Protein AF-A0AAE4RBV3-F1 (afdb_monomer)

Foldseek 3Di:
DDPDDDPPQLVVQDDPLLLLLLVCLLVPDDLVRSCVLSVHDSVVSVVSVVVSCVSSVHDDSVSSNVSCVVPDPDPPPPSVVSVVVDDDDD

Secondary structure (DSSP, 8-state):
--TTPPPPPGGGGS-HHHHHHHHHHHTT--HHHHHHHHT--HHHHHHHHHHHHHHHT-SSHHHHHHHHHHT-SS--HHHHHHHHT-----

Nearest PDB structures (foldseek):
  7ve5-assembly1_B  TM=9.579E-01  e=1.500E-03  Staphylococcus aureus
  4gvp-assembly1_A  TM=9.599E-01  e=3.588E-03  Staphylococcus aureus subsp. aureus Mu50
  3p7n-assembly2_B  TM=9.223E-01  e=6.188E-03  Erythrobacter litoralis HTCC2594
  1je8-assembly2_E  TM=9.621E-01  e=8.583E-03  Escherichia coli
  1p4w-assembly1_A  TM=7.705E-01  e=1.067E-02  Erwinia amylovora

Solvent-accessible surface area (backbone atoms only — not comparable to full-atom values): 5586 Å² total; per-residue (Å²): 137,75,90,84,68,75,75,79,53,69,60,81,79,42,56,72,72,52,41,56,49,52,50,40,47,46,75,65,45,51,59,64,54,46,10,62,76,70,74,45,56,52,71,55,39,54,54,47,51,57,49,49,32,61,72,64,70,35,92,46,71,69,54,47,24,51,61,49,56,77,73,45,90,78,83,70,58,67,64,49,59,48,47,77,74,60,80,78,88,132

pLDDT: mean 79.03, std 17.78, range [36.34, 96.31]

InterPro domains:
  IPR000792 Transcription regulator LuxR, C-terminal [PF00196] (13-67)
  IPR000792 Transcription regulator LuxR, C-terminal [PR00038] (14-28)
  IPR000792 Transcription regulator LuxR, C-terminal [PR00038] (28-44)
  IPR000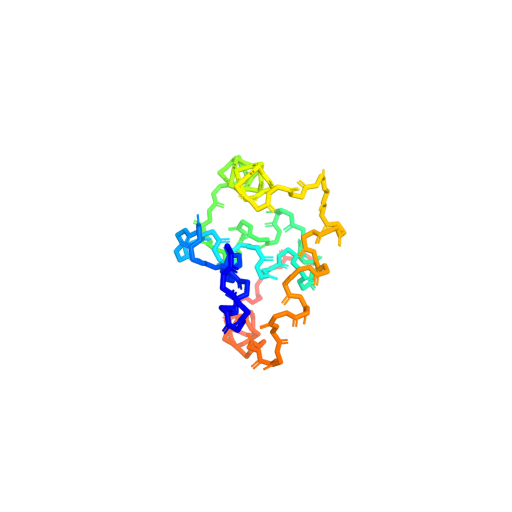792 Transcription regulator LuxR, C-terminal [PR00038] (44-56)
  IPR000792 Transcription regulator LuxR, C-terminal [PS50043] (7-72)
  IPR000792 Transcription regulator LuxR, C-terminal [SM00421] (11-68)
  IPR000792 Transcription regulator LuxR, C-terminal [cd06170] (14-68)
  IPR016032 Signal transduction response regulator, C-terminal effector [SSF46894] (5-68)
  IPR036388 Winged helix-like DNA-binding domain superfamily [G3DSA:1.10.10.10] (4-69)
  IPR039420 Transcriptional regulatory protein WalR-like [PTHR43214] (12-68)

Organism: NCBI:txid89053

Radius of gyration: 13.99 Å; Cα contacts (8 Å, |Δi|>4): 61; chains: 1; bounding box: 41×28×39 Å

Sequence (90 aa):
MLPGQPLPSWREYLSLRQIELAELVADGHTNEETASILNLRLKTVKKYVSRVLATTRVRNRAELVKIVCVGSRSTTALWVLRLMRSKPPV

Mean predicted aligned error: 8.14 Å

Structure (mmCIF, N/CA/C/O backbone):
data_AF-A0AAE4RBV3-F1
#
_entry.id   AF-A0AAE4RBV3-F1
#
loop_
_atom_site.group_PDB
_atom_site.id
_atom_site.type_symbol
_atom_site.label_atom_id
_atom_site.label_alt_id
_atom_site.label_comp_id
_atom_site.label_asym_id
_atom_site.label_entity_id
_atom_site.label_seq_id
_atom_site.pdbx_PDB_ins_code
_atom_site.Cartn_x
_atom_site.Cartn_y
_atom_site.Cartn_z
_atom_site.occupancy
_atom_site.B_iso_or_equiv
_atom_site.auth_seq_id
_atom_site.auth_comp_id
_atom_site.auth_asym_id
_atom_site.auth_atom_id
_atom_site.pdbx_PDB_model_num
ATOM 1 N N . MET A 1 1 ? 22.138 -3.217 -21.844 1.00 43.88 1 MET A N 1
ATOM 2 C CA . MET A 1 1 ? 21.212 -3.909 -20.917 1.00 43.88 1 MET A CA 1
ATOM 3 C C . MET A 1 1 ? 21.681 -5.347 -20.788 1.00 43.88 1 MET A C 1
ATOM 5 O O . MET A 1 1 ? 21.841 -5.987 -21.817 1.00 43.88 1 MET A O 1
ATOM 9 N N . LEU A 1 2 ? 21.985 -5.814 -19.575 1.00 41.88 2 LEU A N 1
ATOM 10 C CA . LEU A 1 2 ? 22.464 -7.182 -19.337 1.00 41.88 2 LEU A CA 1
ATOM 11 C C . LEU A 1 2 ? 21.268 -8.138 -19.149 1.00 41.88 2 LEU A C 1
ATOM 13 O O . LEU A 1 2 ? 20.342 -7.787 -18.414 1.00 41.88 2 LEU A O 1
ATOM 17 N N . PRO A 1 3 ? 21.270 -9.328 -19.773 1.00 45.38 3 PRO A N 1
ATOM 18 C CA . PRO A 1 3 ? 20.290 -10.372 -19.493 1.00 45.38 3 PRO A CA 1
ATOM 19 C C . PRO A 1 3 ? 20.553 -10.962 -18.098 1.00 45.38 3 PRO A C 1
ATOM 21 O O . PRO A 1 3 ? 21.683 -11.325 -17.784 1.00 45.38 3 PRO A O 1
ATOM 24 N N . GLY A 1 4 ? 19.522 -11.046 -17.251 1.00 55.19 4 GLY A N 1
ATOM 25 C CA . GLY A 1 4 ? 19.601 -11.728 -15.949 1.00 55.19 4 GLY A CA 1
ATOM 26 C C . GLY A 1 4 ? 19.602 -10.841 -14.701 1.00 55.19 4 GLY A C 1
ATOM 27 O O . GLY A 1 4 ? 19.699 -11.371 -13.598 1.00 55.19 4 GLY A O 1
ATOM 28 N N . GLN A 1 5 ? 19.450 -9.519 -14.823 1.00 49.62 5 GLN A N 1
ATOM 29 C CA . GLN A 1 5 ? 19.074 -8.717 -13.654 1.00 49.62 5 GLN A CA 1
ATOM 30 C C . GLN A 1 5 ? 17.594 -8.995 -13.342 1.00 49.62 5 GLN A C 1
ATOM 32 O O . GLN A 1 5 ? 16.762 -8.769 -14.230 1.00 49.62 5 GLN A O 1
ATOM 37 N N . PRO A 1 6 ? 17.231 -9.498 -12.141 1.00 55.34 6 PRO A N 1
ATOM 38 C CA . PRO A 1 6 ? 15.834 -9.493 -11.734 1.00 55.34 6 PRO A CA 1
ATOM 39 C C . PRO A 1 6 ? 15.345 -8.053 -11.863 1.00 55.34 6 PRO A C 1
ATOM 41 O O . PRO A 1 6 ? 16.044 -7.124 -11.455 1.00 55.34 6 PRO A O 1
ATOM 44 N N . LEU A 1 7 ? 14.188 -7.860 -12.505 1.00 49.88 7 LEU A N 1
ATOM 45 C CA . LEU A 1 7 ? 13.556 -6.545 -12.537 1.00 49.88 7 LEU A CA 1
ATOM 46 C C . LEU A 1 7 ? 13.534 -6.035 -11.093 1.00 49.88 7 LEU A C 1
ATOM 48 O O . LEU A 1 7 ? 13.045 -6.783 -10.238 1.00 49.88 7 LEU A O 1
ATOM 52 N N . PRO A 1 8 ? 14.093 -4.841 -10.817 1.00 58.78 8 PRO A N 1
ATOM 53 C CA . PRO A 1 8 ? 14.175 -4.326 -9.463 1.00 58.78 8 PRO A CA 1
ATOM 54 C C . PRO A 1 8 ? 12.778 -4.401 -8.880 1.00 58.78 8 PRO A C 1
ATOM 56 O O . PRO A 1 8 ? 11.799 -3.918 -9.468 1.00 58.78 8 PRO A O 1
ATOM 59 N N . SER A 1 9 ? 12.672 -5.150 -7.791 1.00 77.12 9 SER A N 1
ATOM 60 C CA . SER A 1 9 ? 11.378 -5.431 -7.203 1.00 77.12 9 SER A CA 1
ATOM 61 C C . SER A 1 9 ? 10.792 -4.088 -6.781 1.00 77.12 9 SER A C 1
ATOM 63 O O . SER A 1 9 ? 11.501 -3.233 -6.262 1.00 77.12 9 SER A O 1
ATOM 65 N N . TRP A 1 10 ? 9.501 -3.852 -7.011 1.00 84.62 10 TRP A N 1
ATOM 66 C CA . TRP A 1 10 ? 8.833 -2.596 -6.630 1.00 84.62 10 TRP A CA 1
ATOM 67 C C . TRP A 1 10 ? 9.111 -2.183 -5.166 1.00 84.62 10 TRP A C 1
ATOM 69 O O . TRP A 1 10 ? 9.031 -1.001 -4.836 1.00 84.62 10 TRP A O 1
ATOM 79 N N . ARG A 1 11 ? 9.482 -3.149 -4.312 1.00 87.25 11 ARG A N 1
ATOM 80 C CA . ARG A 1 11 ? 9.949 -2.974 -2.932 1.00 87.25 11 ARG A CA 1
ATOM 81 C C . ARG A 1 11 ? 11.219 -2.122 -2.812 1.00 87.25 11 ARG A C 1
ATOM 83 O O . ARG A 1 11 ? 11.301 -1.331 -1.885 1.00 87.25 11 ARG A O 1
ATOM 90 N N . GLU A 1 12 ? 12.170 -2.216 -3.737 1.00 86.31 12 GLU A N 1
ATOM 91 C CA . GLU A 1 12 ? 13.441 -1.465 -3.695 1.00 86.31 12 GLU A CA 1
ATOM 92 C C . GLU A 1 12 ? 13.249 0.050 -3.813 1.00 86.31 12 GLU A C 1
ATOM 94 O O . GLU A 1 12 ? 14.081 0.830 -3.354 1.00 86.31 12 GLU A O 1
ATOM 99 N N . TYR A 1 13 ? 12.131 0.479 -4.397 1.00 86.62 13 TYR A N 1
ATOM 100 C CA . TYR A 1 13 ? 11.813 1.892 -4.583 1.00 86.62 13 TYR A CA 1
ATOM 101 C C . TYR A 1 13 ? 10.915 2.464 -3.482 1.00 86.62 13 TYR A C 1
ATOM 103 O O . TYR A 1 13 ? 10.594 3.654 -3.504 1.00 86.62 13 TYR A O 1
ATOM 111 N N . LEU A 1 14 ? 10.483 1.640 -2.526 1.00 89.69 14 LEU A N 1
ATOM 112 C CA . LEU A 1 14 ? 9.549 2.026 -1.477 1.00 89.69 14 LEU A CA 1
ATOM 113 C C . LEU A 1 14 ? 10.193 1.923 -0.0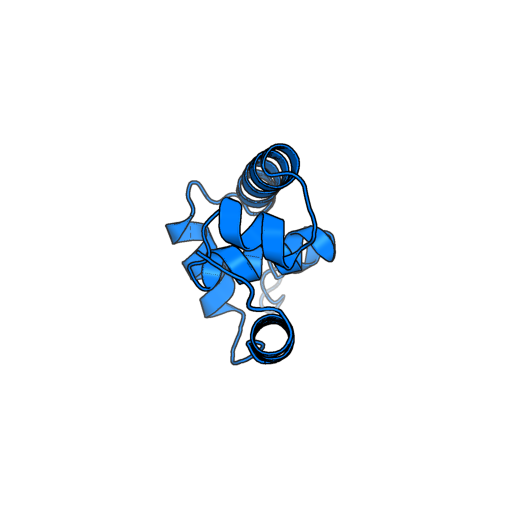94 1.00 89.69 14 LEU A C 1
ATOM 115 O O . LEU A 1 14 ? 10.951 1.009 0.210 1.00 89.69 14 LEU A O 1
ATOM 119 N N . SER A 1 15 ? 9.832 2.850 0.791 1.00 91.00 15 SER A N 1
ATOM 120 C CA . SER A 1 15 ? 10.132 2.696 2.218 1.00 91.00 15 SER A CA 1
ATOM 121 C C . SER A 1 15 ? 9.348 1.528 2.825 1.00 91.00 15 SER A C 1
ATOM 123 O O . SER A 1 15 ? 8.266 1.189 2.347 1.00 91.00 15 SER A O 1
ATOM 125 N N . LEU A 1 16 ? 9.822 0.983 3.951 1.00 88.62 16 LEU A N 1
ATOM 126 C CA . LEU A 1 16 ? 9.144 -0.104 4.676 1.00 88.62 16 LEU A CA 1
ATOM 127 C C . LEU A 1 16 ? 7.651 0.178 4.922 1.00 88.62 16 LEU A C 1
ATOM 129 O O . LEU A 1 16 ? 6.808 -0.669 4.654 1.00 88.62 16 LEU A O 1
ATOM 133 N N . ARG A 1 17 ? 7.300 1.404 5.332 1.00 89.81 17 ARG A N 1
ATOM 134 C CA . ARG A 1 17 ? 5.897 1.804 5.550 1.00 89.81 17 ARG A CA 1
ATOM 135 C C . ARG A 1 17 ? 5.059 1.836 4.275 1.00 89.81 17 ARG A C 1
ATOM 137 O O . ARG A 1 17 ? 3.856 1.602 4.317 1.00 89.81 17 ARG A O 1
ATOM 144 N N . GLN A 1 18 ? 5.673 2.168 3.144 1.00 92.50 18 GLN A N 1
ATOM 145 C CA . GLN A 1 18 ? 5.000 2.146 1.849 1.00 92.50 18 GLN A CA 1
ATOM 146 C C . GLN A 1 18 ? 4.850 0.721 1.319 1.00 92.50 18 GLN A C 1
ATOM 148 O O . GLN A 1 18 ? 3.852 0.453 0.659 1.00 92.50 18 GLN A O 1
ATOM 153 N N . ILE A 1 19 ? 5.795 -0.173 1.628 1.00 91.62 19 ILE A N 1
ATOM 154 C CA . ILE A 1 19 ? 5.689 -1.605 1.330 1.00 91.62 19 ILE A CA 1
ATOM 155 C C . ILE A 1 19 ? 4.513 -2.202 2.106 1.00 91.62 19 ILE A C 1
ATOM 157 O O . ILE A 1 19 ? 3.610 -2.733 1.473 1.00 91.62 19 ILE A O 1
ATOM 161 N N . GLU A 1 20 ? 4.454 -2.012 3.430 1.00 90.81 20 GLU A N 1
ATOM 162 C CA . GLU A 1 20 ? 3.335 -2.479 4.271 1.00 90.81 20 GLU A CA 1
ATOM 163 C C . GLU A 1 20 ? 1.973 -2.011 3.725 1.00 90.81 20 GLU A C 1
ATOM 165 O O . GLU A 1 20 ? 1.019 -2.781 3.630 1.00 90.81 20 GLU A O 1
ATOM 170 N N . LEU A 1 21 ? 1.883 -0.741 3.316 1.00 93.25 21 LEU A N 1
ATOM 171 C CA . LEU A 1 21 ? 0.674 -0.179 2.717 1.00 93.25 21 LEU A CA 1
ATOM 172 C C . LEU A 1 21 ? 0.356 -0.775 1.339 1.00 93.25 21 LEU A C 1
ATOM 174 O O . LEU A 1 21 ? -0.805 -1.067 1.063 1.00 93.25 21 LEU A O 1
ATOM 178 N N . ALA A 1 22 ? 1.353 -0.937 0.467 1.00 91.44 22 ALA A N 1
ATOM 179 C CA . ALA A 1 22 ? 1.166 -1.510 -0.866 1.00 91.44 22 ALA A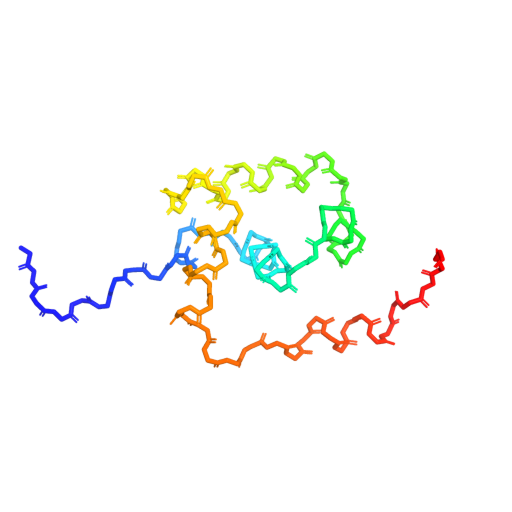 CA 1
ATOM 180 C C . ALA A 1 22 ? 0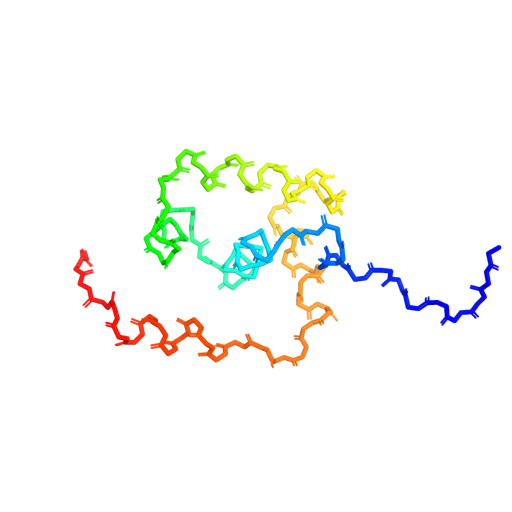.682 -2.960 -0.786 1.00 91.44 22 ALA A C 1
ATOM 182 O O . ALA A 1 22 ? -0.213 -3.352 -1.532 1.00 91.44 22 ALA A O 1
ATOM 183 N N . GLU A 1 23 ? 1.239 -3.721 0.152 1.00 90.06 23 GLU A N 1
ATOM 184 C CA . GLU A 1 23 ? 0.812 -5.075 0.455 1.00 90.06 23 GLU A CA 1
ATOM 185 C C . GLU A 1 23 ? -0.655 -5.055 0.939 1.00 90.06 23 GLU A C 1
ATOM 187 O O . GLU A 1 23 ? -1.477 -5.769 0.371 1.00 90.06 23 GLU A O 1
ATOM 192 N N . LEU A 1 24 ? -1.043 -4.185 1.888 1.00 90.44 24 LEU A N 1
ATOM 193 C CA . LEU A 1 24 ? -2.405 -4.199 2.464 1.00 90.44 24 LEU A CA 1
ATOM 194 C C . LEU A 1 24 ? -3.455 -3.894 1.398 1.00 90.44 24 LEU A C 1
ATOM 196 O O . LEU A 1 24 ? -4.528 -4.499 1.346 1.00 90.44 24 LEU A O 1
ATOM 200 N N . VAL A 1 25 ? -3.109 -2.961 0.514 1.00 90.38 25 VAL A N 1
ATOM 201 C CA . VAL A 1 25 ? -3.913 -2.584 -0.642 1.00 90.38 25 VAL A CA 1
ATOM 202 C C . VAL A 1 25 ? -4.007 -3.733 -1.651 1.00 90.38 25 VAL A C 1
ATOM 204 O O . VAL A 1 25 ? -5.089 -3.953 -2.205 1.00 90.38 25 VAL A O 1
ATOM 207 N N . ALA A 1 26 ? -2.920 -4.471 -1.888 1.00 89.38 26 ALA A N 1
ATOM 208 C CA . ALA A 1 26 ? -2.931 -5.644 -2.760 1.00 89.38 26 ALA A CA 1
ATOM 209 C C . ALA A 1 26 ? -3.824 -6.767 -2.210 1.00 89.38 26 ALA A C 1
ATOM 211 O O . ALA A 1 26 ? -4.537 -7.405 -2.979 1.00 89.38 26 ALA A O 1
ATOM 212 N N . ASP A 1 27 ? -3.871 -6.911 -0.887 1.00 86.50 27 ASP A N 1
ATOM 213 C CA . ASP A 1 27 ? -4.731 -7.851 -0.162 1.00 86.50 27 ASP A CA 1
ATOM 214 C C . ASP A 1 27 ? -6.212 -7.446 -0.107 1.00 86.50 27 ASP A C 1
ATOM 216 O O . ASP A 1 27 ? -7.046 -8.182 0.412 1.00 86.50 27 ASP A O 1
ATOM 220 N N . GLY A 1 28 ? -6.564 -6.280 -0.655 1.00 88.44 28 GLY A N 1
ATOM 221 C CA . GLY A 1 28 ? -7.953 -5.832 -0.762 1.00 88.44 28 GLY A CA 1
ATOM 222 C C . GLY A 1 28 ? -8.412 -4.851 0.318 1.00 88.44 28 GLY A C 1
ATOM 223 O O . GLY A 1 28 ? -9.529 -4.354 0.217 1.00 88.44 28 GLY A O 1
ATOM 224 N N . HIS A 1 29 ? -7.557 -4.457 1.268 1.00 89.81 29 HIS A N 1
ATOM 225 C CA . HIS A 1 29 ? -7.939 -3.512 2.324 1.00 89.81 29 HIS A CA 1
ATOM 226 C C . HIS A 1 29 ? -8.230 -2.109 1.773 1.00 89.81 29 HIS A C 1
ATOM 228 O O . HIS A 1 29 ? -7.474 -1.541 0.976 1.00 89.81 29 HIS A O 1
ATOM 234 N N . THR A 1 30 ? -9.318 -1.498 2.214 1.00 92.44 30 THR A N 1
ATOM 235 C CA . THR A 1 30 ? -9.649 -0.096 1.939 1.00 92.44 30 THR A CA 1
ATOM 236 C C . THR A 1 30 ? -8.609 0.855 2.542 1.00 92.44 30 THR A C 1
ATOM 238 O O . THR A 1 30 ? -7.758 0.467 3.350 1.00 92.44 30 THR A O 1
ATOM 241 N N . ASN A 1 31 ? -8.638 2.129 2.142 1.00 93.38 31 ASN A N 1
ATOM 242 C CA . ASN A 1 31 ? -7.721 3.122 2.711 1.00 93.38 31 ASN A CA 1
ATOM 243 C C . ASN A 1 31 ? -8.002 3.342 4.205 1.00 93.38 31 ASN A C 1
ATOM 245 O O . ASN A 1 31 ? -7.087 3.633 4.971 1.00 93.38 31 ASN A O 1
ATOM 249 N N . GLU A 1 32 ? -9.263 3.205 4.598 1.00 93.06 32 GLU A N 1
ATOM 250 C CA . GLU A 1 32 ? -9.777 3.293 5.956 1.00 93.06 32 GLU A CA 1
ATOM 251 C C . GLU A 1 32 ? -9.266 2.125 6.807 1.00 93.06 32 GLU A C 1
ATOM 253 O O . GLU A 1 32 ? -8.659 2.353 7.850 1.00 93.06 32 GLU A O 1
ATOM 258 N N . GLU A 1 33 ? -9.399 0.885 6.332 1.00 90.12 33 GLU A N 1
ATOM 259 C CA . GLU A 1 33 ? -8.854 -0.294 7.022 1.00 90.12 33 GLU A CA 1
ATOM 260 C C . GLU A 1 33 ? -7.327 -0.234 7.115 1.00 90.12 33 GLU A C 1
ATOM 262 O O . GLU A 1 33 ? -6.754 -0.464 8.177 1.00 90.12 33 GLU A O 1
ATOM 267 N N . THR A 1 34 ? -6.658 0.159 6.029 1.00 91.69 34 THR A N 1
ATOM 268 C CA . THR A 1 34 ? -5.199 0.342 6.000 1.00 91.69 34 THR A CA 1
ATOM 269 C C . THR A 1 34 ? -4.750 1.399 7.013 1.00 91.69 34 THR A C 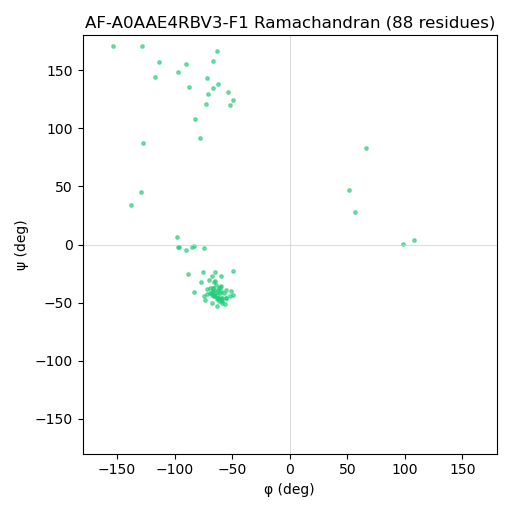1
ATOM 271 O O . THR A 1 34 ? -3.736 1.226 7.689 1.00 91.69 34 THR A O 1
ATOM 274 N N . ALA A 1 35 ? -5.505 2.494 7.147 1.00 92.81 35 ALA A N 1
ATOM 275 C CA . ALA A 1 35 ? -5.242 3.542 8.129 1.00 92.81 35 ALA A CA 1
ATOM 276 C C . ALA A 1 35 ? -5.331 2.998 9.558 1.00 92.81 35 ALA A C 1
ATOM 278 O O . ALA A 1 35 ? -4.418 3.230 10.352 1.00 92.81 35 ALA A O 1
ATOM 279 N N . SER A 1 36 ? -6.373 2.221 9.854 1.00 91.56 36 SER A N 1
ATOM 280 C CA . SER A 1 36 ? -6.549 1.565 11.151 1.00 91.56 36 SER A CA 1
ATOM 281 C C . SER A 1 36 ? -5.429 0.563 11.449 1.00 91.56 36 SER A C 1
ATOM 283 O O . SER A 1 36 ? -4.840 0.610 12.527 1.00 91.56 36 SER A O 1
ATOM 285 N N . ILE A 1 37 ? -5.065 -0.293 10.487 1.00 89.19 37 ILE A N 1
ATOM 286 C CA . ILE A 1 37 ? -4.035 -1.333 10.660 1.00 89.19 37 ILE A CA 1
ATOM 287 C C . ILE A 1 37 ? -2.647 -0.722 10.889 1.00 89.19 37 ILE A C 1
ATOM 289 O O . ILE A 1 37 ? -1.908 -1.166 11.770 1.00 89.19 37 ILE A O 1
ATOM 293 N N . LEU A 1 38 ? -2.289 0.311 10.121 1.00 89.69 38 LEU A N 1
ATOM 294 C CA . LEU A 1 38 ? -0.984 0.974 10.221 1.00 89.69 38 LEU A CA 1
ATOM 295 C C . LEU A 1 38 ? -0.934 2.063 11.304 1.00 89.69 38 LEU A C 1
ATOM 297 O O . LEU A 1 38 ? 0.122 2.667 11.501 1.00 89.69 38 LEU A O 1
ATOM 301 N N . ASN A 1 39 ? -2.047 2.323 12.000 1.00 92.25 39 ASN A N 1
ATOM 302 C CA . ASN A 1 39 ? -2.210 3.442 12.932 1.00 92.25 39 ASN A CA 1
ATOM 303 C C . ASN A 1 39 ? -1.815 4.794 12.297 1.00 92.25 39 ASN A C 1
ATOM 305 O O . ASN A 1 39 ? -1.056 5.592 12.854 1.00 92.25 39 ASN A O 1
ATOM 309 N N . LEU A 1 40 ? -2.301 5.032 11.078 1.00 91.75 40 LEU A N 1
ATOM 310 C CA . LEU A 1 40 ? -2.075 6.246 10.299 1.00 91.75 40 LEU A CA 1
ATOM 311 C C . LEU A 1 40 ? -3.381 7.015 10.119 1.00 91.75 40 LEU A C 1
ATOM 313 O O . LEU A 1 40 ? -4.473 6.465 10.130 1.00 91.75 40 LEU A O 1
ATOM 317 N N . ARG A 1 41 ? -3.281 8.322 9.868 1.00 95.94 41 ARG A N 1
ATOM 318 C CA . ARG A 1 41 ? -4.451 9.102 9.444 1.00 95.94 41 ARG A CA 1
ATOM 319 C C . ARG A 1 41 ? -4.820 8.742 8.003 1.00 95.94 41 ARG A C 1
ATOM 321 O O . ARG A 1 41 ? -3.931 8.647 7.156 1.00 95.94 41 ARG A O 1
ATOM 328 N N . LEU A 1 42 ? -6.116 8.702 7.685 1.00 95.69 42 LEU A N 1
ATOM 329 C CA . LEU A 1 42 ? -6.619 8.431 6.328 1.00 95.69 42 LEU A CA 1
ATOM 330 C C . LEU A 1 42 ? -5.973 9.326 5.253 1.00 95.69 42 LEU A C 1
ATOM 332 O O . LEU A 1 42 ? -5.593 8.858 4.182 1.00 95.69 42 LEU A O 1
ATOM 336 N N . LYS A 1 43 ? -5.769 10.616 5.555 1.00 9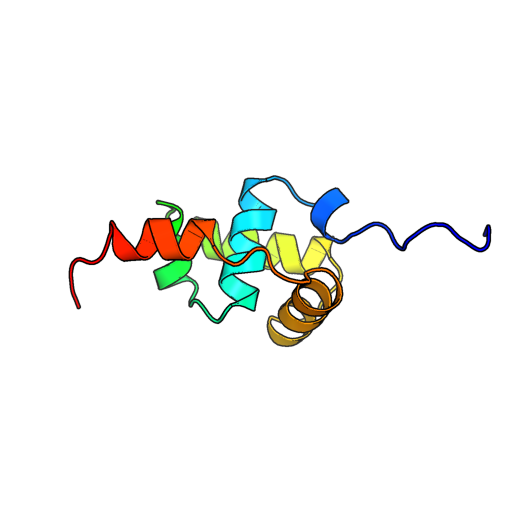6.31 43 LYS A N 1
ATOM 337 C CA . LYS A 1 43 ? -5.079 11.556 4.651 1.00 96.31 43 LYS A CA 1
ATOM 338 C C . LYS A 1 43 ? -3.642 11.134 4.320 1.00 96.31 43 LYS A C 1
ATOM 340 O O . LYS A 1 43 ? -3.176 11.343 3.202 1.00 96.31 43 LYS A O 1
ATOM 345 N N . THR A 1 44 ? -2.942 10.539 5.284 1.00 95.62 44 THR A N 1
ATOM 346 C CA . THR A 1 44 ? -1.573 10.046 5.114 1.00 95.62 44 THR A CA 1
ATOM 347 C C . THR A 1 44 ? -1.575 8.801 4.240 1.00 95.62 44 THR A C 1
ATOM 349 O O . THR A 1 44 ? -0.769 8.726 3.319 1.00 95.62 44 THR A O 1
ATOM 352 N N . VAL A 1 45 ? -2.527 7.888 4.458 1.00 95.69 45 VAL A N 1
ATOM 353 C CA . VAL A 1 45 ? -2.707 6.699 3.613 1.00 95.69 45 VAL A CA 1
ATOM 354 C C . VAL A 1 45 ? -2.977 7.100 2.167 1.00 95.69 45 VAL A C 1
ATOM 356 O O . VAL A 1 45 ? -2.245 6.666 1.287 1.00 95.69 45 VAL A O 1
ATOM 359 N N . LYS A 1 46 ? -3.924 8.013 1.907 1.00 95.56 46 LYS A N 1
ATOM 360 C CA . LYS A 1 46 ? -4.197 8.511 0.544 1.00 95.56 46 LYS A CA 1
ATOM 361 C C . LYS A 1 46 ? -2.941 9.084 -0.121 1.00 95.56 46 LYS A C 1
ATOM 363 O O . LYS A 1 46 ? -2.624 8.727 -1.251 1.00 95.56 46 LYS A O 1
ATOM 368 N N . LYS A 1 47 ? -2.178 9.909 0.605 1.00 95.88 47 LYS A N 1
ATOM 369 C CA . LYS A 1 47 ? -0.902 10.461 0.123 1.00 95.88 47 LYS A CA 1
ATOM 370 C C . LYS A 1 47 ? 0.121 9.366 -0.187 1.00 95.88 47 LYS A C 1
ATOM 372 O O . LYS A 1 47 ? 0.847 9.470 -1.174 1.00 95.88 47 LYS A O 1
ATOM 377 N N . TYR A 1 48 ? 0.217 8.347 0.660 1.00 95.38 48 TYR A N 1
ATOM 378 C CA . TYR A 1 48 ? 1.142 7.236 0.459 1.00 95.38 48 TYR A CA 1
ATOM 379 C C . TYR A 1 48 ? 0.725 6.370 -0.722 1.00 95.38 48 TYR A C 1
ATOM 381 O O . TYR A 1 48 ? 1.589 6.067 -1.532 1.00 95.38 48 TYR A O 1
ATOM 389 N N . VAL A 1 49 ? -0.565 6.069 -0.889 1.00 94.38 49 VAL A N 1
ATOM 390 C CA . VAL A 1 49 ? -1.092 5.368 -2.069 1.00 94.38 49 VAL A CA 1
ATOM 391 C C . VAL A 1 49 ? -0.722 6.128 -3.339 1.00 94.38 49 VAL A C 1
ATOM 393 O O . VAL A 1 49 ? -0.092 5.552 -4.217 1.00 94.38 49 VAL A O 1
ATOM 396 N N . SER A 1 50 ? -0.996 7.435 -3.419 1.00 94.62 50 SER A N 1
ATOM 397 C CA . SER A 1 50 ? -0.615 8.236 -4.592 1.00 94.62 50 SER A CA 1
ATOM 398 C C . SER A 1 50 ? 0.888 8.180 -4.881 1.00 94.62 50 SER A C 1
ATOM 400 O O . SER A 1 50 ? 1.286 8.040 -6.034 1.00 94.62 50 SER A O 1
ATOM 402 N N . ARG A 1 51 ? 1.732 8.248 -3.842 1.00 94.06 51 ARG A N 1
ATOM 403 C CA . ARG A 1 51 ? 3.189 8.113 -3.997 1.00 94.06 51 ARG A CA 1
ATOM 404 C C . ARG A 1 51 ? 3.598 6.721 -4.456 1.00 94.06 51 ARG A C 1
ATOM 406 O O . ARG A 1 51 ? 4.434 6.622 -5.337 1.00 94.06 51 ARG A O 1
ATOM 413 N N . VAL A 1 52 ? 3.021 5.667 -3.885 1.00 93.81 52 VAL A N 1
ATOM 414 C CA . VAL A 1 52 ? 3.310 4.280 -4.263 1.00 93.81 52 VAL A CA 1
ATOM 415 C C . VAL A 1 52 ? 2.974 4.058 -5.731 1.00 93.81 52 VAL A C 1
ATOM 417 O O . VAL A 1 52 ? 3.823 3.559 -6.462 1.00 93.81 52 VAL A O 1
ATOM 420 N N . LEU A 1 53 ? 1.791 4.484 -6.182 1.00 92.12 53 LEU A N 1
ATOM 421 C CA . LEU A 1 53 ? 1.386 4.363 -7.585 1.00 92.12 53 LEU A CA 1
ATOM 422 C C . LEU A 1 53 ? 2.365 5.106 -8.511 1.00 92.12 53 LEU A C 1
ATOM 424 O O . LEU A 1 53 ? 2.845 4.537 -9.487 1.00 92.12 53 LEU A O 1
ATOM 428 N N . ALA A 1 54 ? 2.738 6.340 -8.155 1.00 92.19 54 ALA A N 1
ATOM 429 C CA . ALA A 1 54 ? 3.691 7.137 -8.926 1.00 92.19 54 ALA A CA 1
ATOM 430 C C . ALA A 1 54 ? 5.094 6.503 -8.979 1.00 92.19 54 ALA A C 1
ATOM 432 O O . ALA A 1 54 ? 5.679 6.384 -10.053 1.00 92.19 54 ALA A O 1
ATOM 433 N N . THR A 1 55 ? 5.624 6.063 -7.836 1.00 91.00 55 THR A N 1
ATOM 434 C CA . THR A 1 55 ? 6.959 5.458 -7.732 1.00 91.00 55 THR A CA 1
ATOM 435 C C . THR A 1 55 ? 7.036 4.120 -8.462 1.00 91.00 55 THR A C 1
ATOM 437 O O . THR A 1 55 ? 8.015 3.852 -9.152 1.00 91.00 55 THR A O 1
ATOM 440 N N . THR A 1 56 ? 5.991 3.297 -8.359 1.00 89.06 56 THR A N 1
ATOM 441 C CA . THR A 1 56 ? 5.913 1.992 -9.038 1.00 89.06 56 THR A CA 1
ATOM 442 C C . THR A 1 56 ? 5.441 2.094 -10.492 1.00 89.06 56 THR A C 1
ATOM 444 O O . THR A 1 56 ? 5.401 1.086 -11.191 1.00 89.06 56 THR A O 1
ATOM 447 N N . ARG A 1 57 ? 5.132 3.312 -10.969 1.00 88.44 57 ARG A N 1
ATOM 448 C CA . ARG A 1 57 ? 4.658 3.624 -12.330 1.00 88.44 57 ARG A CA 1
ATOM 449 C C . ARG A 1 57 ? 3.387 2.877 -12.742 1.00 88.44 57 ARG A C 1
ATOM 451 O O . ARG A 1 57 ? 3.152 2.659 -13.929 1.00 88.44 57 ARG A O 1
ATOM 458 N N . VAL A 1 58 ? 2.554 2.516 -11.774 1.00 90.62 58 VAL A N 1
ATOM 459 C CA . VAL A 1 58 ? 1.245 1.909 -12.025 1.00 90.62 58 VAL A CA 1
ATOM 460 C C . VAL A 1 58 ? 0.158 2.975 -11.975 1.00 90.62 58 VAL A C 1
ATOM 462 O O . VAL A 1 58 ? 0.242 3.960 -11.240 1.00 90.62 58 VAL A O 1
ATOM 465 N N . ARG A 1 59 ? -0.893 2.787 -12.763 1.00 88.94 59 ARG A N 1
ATOM 466 C CA . ARG A 1 59 ? -1.952 3.786 -12.950 1.00 88.94 59 ARG A CA 1
ATOM 467 C C . ARG A 1 59 ? -3.071 3.659 -11.933 1.00 88.94 59 ARG A C 1
ATOM 469 O O . ARG A 1 59 ? -3.788 4.622 -11.680 1.00 88.94 59 ARG A O 1
ATOM 476 N N . ASN A 1 60 ? -3.267 2.466 -11.379 1.00 91.00 60 ASN A N 1
ATOM 477 C CA . ASN A 1 60 ? -4.381 2.195 -10.485 1.00 91.00 60 ASN A CA 1
ATOM 478 C C . ASN A 1 60 ? -4.078 1.059 -9.504 1.00 91.00 60 ASN A C 1
ATOM 480 O O . ASN A 1 60 ? -3.088 0.336 -9.611 1.00 91.00 60 ASN A O 1
ATOM 484 N N . ARG A 1 61 ? -4.994 0.901 -8.549 1.00 90.56 61 ARG A N 1
ATOM 485 C CA . ARG A 1 61 ? -4.961 -0.146 -7.529 1.00 90.56 61 ARG A CA 1
ATOM 486 C C . ARG A 1 61 ? -4.878 -1.560 -8.115 1.00 90.56 61 ARG A C 1
ATOM 488 O O . ARG A 1 61 ? -4.170 -2.387 -7.561 1.00 90.56 61 ARG A O 1
ATOM 495 N N . ALA A 1 62 ? -5.574 -1.846 -9.214 1.00 90.12 62 ALA A N 1
ATOM 496 C CA . ALA A 1 62 ? -5.562 -3.180 -9.815 1.00 90.12 62 ALA A CA 1
ATOM 497 C C . ALA A 1 62 ? -4.196 -3.520 -10.436 1.00 90.12 62 ALA A C 1
ATOM 499 O O . ALA A 1 62 ? -3.728 -4.651 -10.330 1.00 90.12 62 ALA A O 1
ATOM 500 N N . GLU A 1 63 ? -3.522 -2.547 -11.051 1.00 89.75 63 GLU A N 1
ATOM 501 C CA . GLU A 1 63 ? -2.144 -2.706 -11.524 1.00 89.75 63 GLU A CA 1
ATOM 502 C C . GLU A 1 63 ? -1.163 -2.878 -10.355 1.00 89.75 63 GLU A C 1
ATOM 504 O O . GLU A 1 63 ? -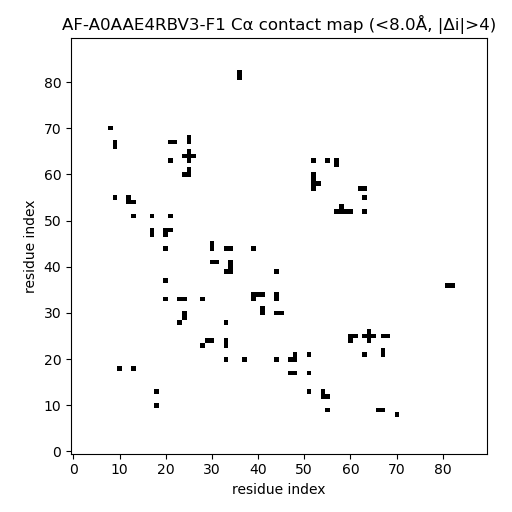0.271 -3.721 -10.442 1.00 89.75 63 GLU A O 1
ATOM 509 N N . LEU A 1 64 ? -1.373 -2.165 -9.240 1.00 89.44 64 LEU A N 1
ATOM 510 C CA . LEU A 1 64 ? -0.602 -2.368 -8.009 1.00 89.44 64 LEU A CA 1
ATOM 511 C C . LEU A 1 64 ? -0.745 -3.807 -7.477 1.00 89.44 64 LEU A C 1
ATOM 513 O O . LEU A 1 64 ? 0.258 -4.451 -7.187 1.00 89.44 64 LEU A O 1
ATOM 517 N N . VAL A 1 65 ? -1.969 -4.343 -7.419 1.00 89.56 65 VAL A N 1
ATOM 518 C CA . VAL A 1 65 ? -2.231 -5.738 -7.007 1.00 89.56 65 VAL A CA 1
ATOM 519 C C . VAL A 1 65 ? -1.435 -6.716 -7.875 1.00 89.56 65 VAL A C 1
ATOM 521 O O . VAL A 1 65 ? -0.769 -7.604 -7.351 1.00 89.56 65 VAL A O 1
ATOM 524 N N . LYS A 1 66 ? -1.432 -6.527 -9.202 1.00 87.44 66 LYS A N 1
ATOM 525 C CA . LYS A 1 66 ? -0.699 -7.407 -10.127 1.00 87.44 66 LYS A CA 1
ATOM 526 C C . LYS A 1 66 ? 0.795 -7.454 -9.814 1.00 87.44 66 LYS A C 1
ATOM 528 O O . LYS A 1 66 ? 1.349 -8.544 -9.719 1.00 87.44 66 LYS A O 1
ATOM 533 N N . ILE A 1 67 ? 1.447 -6.304 -9.631 1.00 86.50 67 ILE A N 1
ATOM 534 C CA . ILE A 1 67 ? 2.898 -6.276 -9.378 1.00 86.50 67 ILE A CA 1
ATOM 535 C C . ILE A 1 67 ? 3.265 -6.822 -7.991 1.00 86.50 67 ILE A C 1
ATOM 537 O O . ILE A 1 67 ? 4.324 -7.431 -7.833 1.00 86.50 67 ILE A O 1
ATOM 541 N N . VAL A 1 68 ? 2.385 -6.660 -6.997 1.00 85.19 68 VAL A N 1
ATOM 542 C CA . VAL A 1 68 ? 2.591 -7.193 -5.644 1.00 85.19 68 VAL A CA 1
ATOM 543 C C . VAL A 1 68 ? 2.394 -8.712 -5.626 1.00 85.19 68 VAL A C 1
ATOM 545 O O . VAL A 1 68 ? 3.274 -9.423 -5.143 1.00 85.19 68 VAL A O 1
ATOM 548 N N . CYS A 1 69 ? 1.311 -9.230 -6.214 1.00 76.38 69 CYS A N 1
ATOM 549 C CA . CYS A 1 69 ? 1.022 -10.668 -6.256 1.00 76.38 69 CYS A CA 1
ATOM 550 C C . CYS A 1 69 ? 2.029 -11.456 -7.107 1.00 76.38 69 CYS A C 1
ATOM 552 O O . CYS A 1 69 ? 2.423 -12.553 -6.723 1.00 76.38 69 CYS A O 1
ATOM 554 N N . VAL A 1 70 ? 2.499 -10.900 -8.231 1.00 70.06 70 VAL A N 1
ATOM 555 C CA . VAL A 1 70 ? 3.497 -11.564 -9.095 1.00 70.06 70 VAL A CA 1
ATOM 556 C C . VAL A 1 70 ? 4.863 -11.689 -8.401 1.00 70.06 70 VAL A C 1
ATOM 558 O O . VAL A 1 70 ? 5.607 -12.628 -8.676 1.00 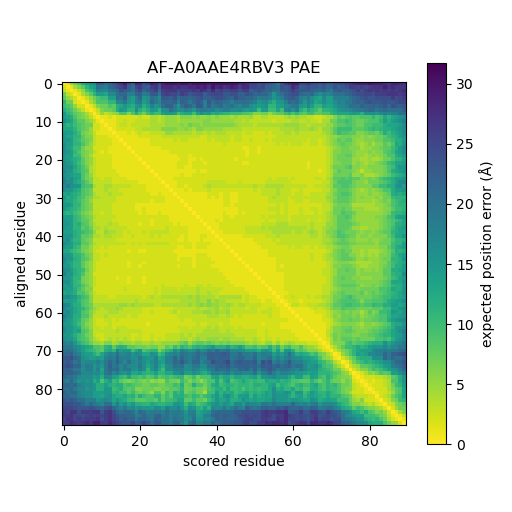70.06 70 VAL A O 1
ATOM 561 N N . GLY A 1 71 ? 5.185 -10.788 -7.467 1.00 57.88 71 GLY A N 1
ATOM 562 C CA . GLY A 1 71 ? 6.440 -10.799 -6.706 1.00 57.88 71 GLY A CA 1
ATOM 563 C C . GLY A 1 71 ? 6.364 -11.442 -5.315 1.00 57.88 71 GLY A C 1
ATOM 564 O O . GLY A 1 71 ? 7.377 -11.481 -4.617 1.00 57.88 71 GLY A O 1
ATOM 565 N N . SER A 1 72 ? 5.192 -11.903 -4.873 1.00 54.81 72 SER A N 1
ATOM 566 C CA . SER A 1 72 ? 4.962 -12.360 -3.498 1.00 54.81 72 SER A CA 1
ATOM 567 C C . SER A 1 72 ? 4.352 -13.760 -3.488 1.00 54.81 72 SER A C 1
ATOM 569 O O . SER A 1 72 ? 3.137 -13.936 -3.432 1.00 54.81 72 SER A O 1
ATOM 571 N N . ARG A 1 73 ? 5.205 -14.790 -3.522 1.00 52.94 73 ARG A N 1
ATOM 572 C CA . ARG A 1 73 ? 4.804 -16.127 -3.069 1.00 52.94 73 ARG A CA 1
ATOM 573 C C . ARG A 1 73 ? 4.829 -16.110 -1.538 1.00 52.94 73 ARG A C 1
ATOM 575 O O . ARG A 1 73 ? 5.872 -16.337 -0.944 1.00 52.94 73 ARG A O 1
ATOM 582 N N . SER A 1 74 ? 3.685 -15.788 -0.938 1.00 50.09 74 SER A N 1
ATOM 583 C CA . SER A 1 74 ? 3.378 -15.980 0.488 1.00 50.09 74 SER A CA 1
ATOM 584 C C . SER A 1 74 ? 4.187 -15.142 1.494 1.00 50.09 74 SER A C 1
ATOM 586 O O . SER A 1 74 ? 5.077 -15.650 2.168 1.00 50.09 74 SER A O 1
ATOM 588 N N . THR A 1 75 ? 3.768 -13.891 1.717 1.00 52.28 75 THR A N 1
ATOM 589 C CA . THR A 1 75 ? 4.151 -13.108 2.916 1.00 52.28 75 THR A CA 1
ATOM 590 C C . THR A 1 75 ? 2.912 -12.511 3.594 1.00 52.28 75 THR A C 1
ATOM 592 O O . THR A 1 75 ? 2.865 -11.341 3.939 1.00 52.28 75 THR A O 1
ATOM 595 N N . THR A 1 76 ? 1.857 -13.309 3.760 1.00 54.81 76 THR A N 1
ATOM 596 C CA . THR A 1 76 ? 0.533 -12.839 4.225 1.00 54.81 76 THR A CA 1
ATOM 597 C C . THR A 1 76 ? 0.311 -13.058 5.732 1.00 54.81 76 THR A C 1
ATOM 599 O O . THR A 1 76 ? -0.787 -12.859 6.241 1.00 54.81 76 THR A O 1
ATOM 602 N N . ALA A 1 77 ? 1.318 -13.504 6.490 1.00 57.25 77 ALA A N 1
ATOM 603 C CA . ALA A 1 77 ? 1.098 -13.957 7.868 1.00 57.25 77 ALA A CA 1
ATOM 604 C C . ALA A 1 77 ? 1.077 -12.816 8.905 1.00 57.25 77 ALA A C 1
ATOM 606 O O . ALA A 1 77 ? 0.247 -12.818 9.813 1.00 57.25 77 ALA A O 1
ATOM 607 N N . LEU A 1 78 ? 1.959 -11.817 8.791 1.00 62.41 78 LEU A N 1
ATOM 608 C CA . LEU A 1 78 ? 2.195 -10.876 9.897 1.00 62.41 78 LEU A CA 1
ATOM 609 C C . LEU A 1 78 ? 1.040 -9.901 10.136 1.00 62.41 78 LEU A C 1
ATOM 611 O O . LEU A 1 78 ? 0.694 -9.635 11.287 1.00 62.41 78 LEU A O 1
ATOM 615 N N . TRP A 1 79 ? 0.391 -9.412 9.083 1.00 71.44 79 TRP A N 1
ATOM 616 C CA . TRP A 1 79 ? -0.779 -8.552 9.246 1.00 71.44 79 TRP A CA 1
ATOM 617 C C . TRP A 1 79 ? -2.050 -9.299 9.651 1.00 71.44 79 TRP A C 1
ATOM 619 O O . TRP A 1 79 ? -2.900 -8.707 10.297 1.00 71.44 79 TRP A O 1
ATOM 629 N N . VAL A 1 80 ? -2.158 -10.600 9.364 1.00 62.38 80 VAL A N 1
ATOM 630 C CA . VAL A 1 80 ? -3.304 -11.447 9.705 1.00 62.38 80 VAL A CA 1
ATOM 631 C C . VAL A 1 80 ? -3.204 -11.716 11.194 1.00 62.38 80 VAL A C 1
ATOM 633 O O . VAL A 1 80 ? -4.168 -11.512 11.922 1.00 62.38 80 VAL A O 1
ATOM 636 N N . LEU A 1 81 ? -1.998 -12.034 11.673 1.00 65.88 81 LEU A N 1
ATOM 637 C CA . LEU A 1 81 ? -1.697 -12.123 13.098 1.00 65.88 81 LEU A CA 1
ATOM 638 C C . LEU A 1 81 ? -1.913 -10.780 13.822 1.00 65.88 81 LEU A C 1
ATOM 640 O O . LEU A 1 81 ? -2.420 -10.765 14.944 1.00 65.88 81 LEU A O 1
ATOM 644 N N . ARG A 1 82 ? -1.581 -9.643 13.192 1.00 66.38 82 ARG A N 1
ATOM 645 C CA . ARG A 1 82 ? -1.866 -8.297 13.726 1.00 66.38 82 ARG A CA 1
ATOM 646 C C . ARG A 1 82 ? -3.375 -8.024 13.799 1.00 66.38 82 ARG A C 1
ATOM 648 O O . ARG A 1 82 ? -3.842 -7.546 14.827 1.00 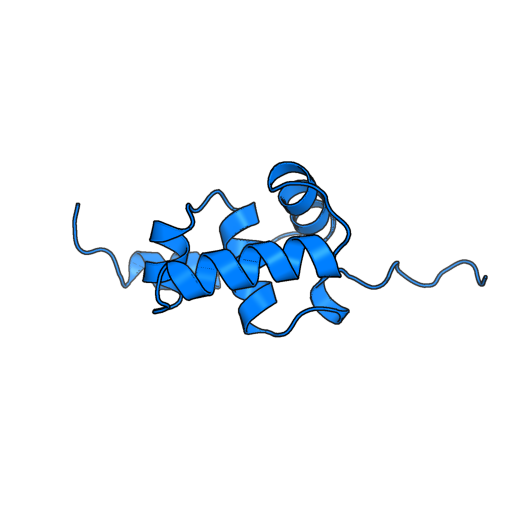66.38 82 ARG A O 1
ATOM 655 N N . LEU A 1 83 ? -4.130 -8.364 12.755 1.00 63.88 83 LEU A N 1
ATOM 656 C CA . LEU A 1 83 ? -5.577 -8.153 12.649 1.00 63.88 83 LEU A CA 1
ATOM 657 C C . LEU A 1 83 ? -6.353 -9.044 13.628 1.00 63.88 83 LEU A C 1
ATOM 659 O O . LEU A 1 83 ? -7.254 -8.562 14.309 1.00 63.88 83 LEU A O 1
ATOM 663 N N . MET A 1 84 ? -5.954 -10.312 13.776 1.00 62.75 84 MET A N 1
ATOM 664 C CA . MET A 1 84 ? -6.521 -11.237 14.767 1.00 62.75 84 MET A CA 1
ATOM 665 C C . MET A 1 84 ? -6.352 -10.730 16.207 1.00 62.75 84 MET A C 1
ATOM 667 O O . MET A 1 84 ? -7.179 -11.034 17.060 1.00 62.75 84 MET A O 1
ATOM 671 N N . ARG A 1 85 ? -5.326 -9.911 16.483 1.00 62.97 85 ARG A N 1
ATOM 672 C CA . ARG A 1 85 ? -5.120 -9.259 17.789 1.00 62.97 85 ARG A CA 1
ATOM 673 C C . ARG A 1 85 ? -5.796 -7.889 17.919 1.00 62.97 85 ARG A C 1
ATOM 675 O O . ARG A 1 85 ? -5.711 -7.293 18.988 1.00 62.97 85 ARG A O 1
ATOM 682 N N . SER A 1 86 ? -6.413 -7.346 16.867 1.00 52.12 86 SER A N 1
ATOM 683 C CA . SER A 1 86 ? -6.888 -5.951 16.840 1.00 52.12 86 SER A CA 1
ATOM 684 C C . SER A 1 86 ? -8.271 -5.749 16.206 1.00 52.12 86 SER A C 1
ATOM 686 O O . SER A 1 86 ? -8.511 -4.686 15.644 1.00 52.12 86 SER A O 1
ATOM 688 N N . LYS A 1 87 ? -9.218 -6.690 16.338 1.00 48.84 87 LYS A N 1
ATOM 689 C CA . LYS A 1 87 ? -10.638 -6.366 16.083 1.00 48.84 87 LYS A CA 1
ATOM 690 C C . LYS A 1 87 ? -11.307 -5.712 17.308 1.00 48.84 87 LYS A C 1
ATOM 692 O O . LYS A 1 87 ? -11.586 -6.408 18.281 1.00 48.84 87 LYS A O 1
ATOM 697 N N . PRO A 1 88 ? -11.602 -4.399 17.243 1.00 36.34 88 PRO A N 1
ATOM 698 C CA . PRO A 1 88 ? -12.842 -3.817 17.777 1.00 36.34 88 PRO A CA 1
ATOM 699 C C . PRO A 1 88 ? -13.563 -2.945 16.705 1.00 36.34 88 PRO A C 1
ATOM 701 O O . PRO A 1 88 ? -13.027 -2.776 15.611 1.00 36.34 88 PRO A O 1
ATOM 704 N N . PRO A 1 89 ? -14.808 -2.482 16.947 1.00 41.34 89 PRO A N 1
ATOM 705 C CA . PRO A 1 89 ? -15.958 -2.799 16.097 1.00 41.34 89 PRO A CA 1
ATOM 706 C C . PRO A 1 89 ? -16.217 -1.818 14.948 1.00 41.34 89 PRO A C 1
ATOM 708 O O . PRO A 1 89 ? -15.938 -0.625 15.058 1.00 41.34 89 PRO A O 1
ATOM 711 N N . VAL A 1 90 ? -16.876 -2.344 13.912 1.00 40.69 90 VAL A N 1
ATOM 712 C CA . VAL A 1 90 ? -18.133 -1.816 13.348 1.00 40.69 90 VAL A CA 1
ATOM 713 C C . VAL A 1 90 ? -19.008 -2.991 12.937 1.00 40.69 90 VAL A C 1
ATOM 715 O O . VAL A 1 90 ? -18.437 -3.983 12.426 1.00 40.69 90 VAL A O 1
#